Protein AF-A0A392T9Q4-F1 (afdb_monomer)

Mean predicted aligned error: 3.67 Å

InterPro domains:
  IPR003700 Ketopantoate hydroxymethyltransferase [PF02548] (1-58)
  IPR003700 Ketopantoate hydroxymethyltransferase [PTHR20881] (1-59)
  IPR015813 Pyruvate/Phosphoenolpyruvate kinase-like domain superfamily [SSF51621] (2-58)
  IPR040442 Pyruvate kinase-like domain superfamily [G3DSA:3.20.20.60] (1-59)

Foldseek 3Di:
DLVVLVCCVVPVVDQAAEFEDDDPVSVVVCVVNVVVPHHYDYDYDDDVVCCVVVVHDDD

Structure (mmCIF, N/CA/C/O backbone):
data_AF-A0A392T9Q4-F1
#
_entry.id   AF-A0A392T9Q4-F1
#
loop_
_atom_site.group_PDB
_atom_site.id
_atom_site.type_symbol
_atom_site.label_atom_id
_atom_site.label_alt_id
_atom_site.label_comp_id
_atom_site.label_asym_id
_atom_site.label_entity_id
_atom_site.label_seq_id
_atom_site.pdbx_PDB_ins_code
_atom_site.Cartn_x
_atom_site.Cartn_y
_atom_site.Cartn_z
_atom_site.occupancy
_atom_site.B_iso_or_equiv
_atom_site.auth_seq_id
_atom_site.auth_comp_id
_atom_site.auth_asym_id
_atom_site.auth_atom_id
_atom_site.pdbx_PDB_model_num
ATOM 1 N N . ALA A 1 1 ? 6.388 -1.220 4.973 1.00 93.38 1 ALA A N 1
ATOM 2 C CA . ALA A 1 1 ? 5.218 -0.960 4.098 1.00 93.38 1 ALA A CA 1
ATOM 3 C C . ALA A 1 1 ? 3.936 -0.937 4.921 1.00 93.38 1 ALA A C 1
ATOM 5 O O . ALA A 1 1 ? 3.239 0.066 4.879 1.00 93.38 1 ALA A O 1
ATOM 6 N N . VAL A 1 2 ? 3.690 -1.981 5.720 1.00 97.88 2 VAL A N 1
ATOM 7 C CA . VAL A 1 2 ? 2.579 -2.039 6.683 1.00 97.88 2 VAL A CA 1
ATOM 8 C C . VAL A 1 2 ? 2.589 -0.852 7.653 1.00 97.88 2 VAL A C 1
ATOM 10 O O . VAL A 1 2 ? 1.588 -0.154 7.727 1.00 97.88 2 VAL A O 1
ATOM 13 N N . ASP A 1 3 ? 3.720 -0.524 8.287 1.00 98.25 3 ASP A N 1
ATOM 14 C CA . ASP A 1 3 ? 3.778 0.610 9.235 1.00 98.25 3 ASP A CA 1
ATOM 15 C C . ASP A 1 3 ? 3.374 1.945 8.596 1.00 98.25 3 ASP A C 1
ATOM 17 O O . ASP A 1 3 ? 2.638 2.737 9.179 1.00 98.25 3 ASP A O 1
ATOM 21 N N . ALA A 1 4 ? 3.812 2.175 7.355 1.00 97.62 4 ALA A N 1
ATOM 22 C CA . ALA A 1 4 ? 3.438 3.362 6.596 1.00 97.62 4 ALA A CA 1
ATOM 23 C C . ALA A 1 4 ? 1.942 3.361 6.244 1.00 97.62 4 ALA A C 1
ATOM 25 O O . ALA A 1 4 ? 1.298 4.397 6.371 1.00 97.62 4 ALA A O 1
ATOM 26 N N . ALA A 1 5 ? 1.385 2.213 5.842 1.00 97.88 5 ALA A N 1
AT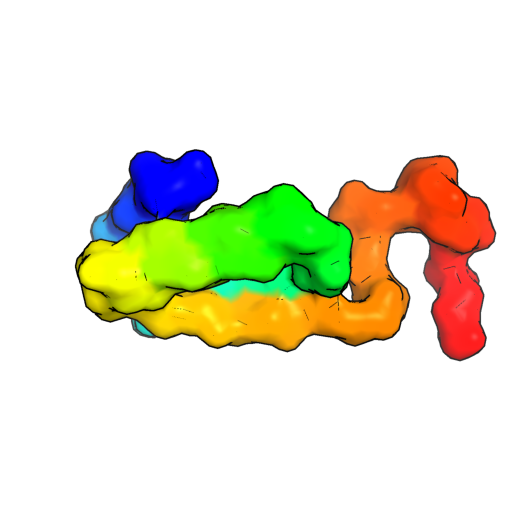OM 27 C CA . ALA A 1 5 ? -0.043 2.061 5.569 1.00 97.88 5 ALA A CA 1
ATOM 28 C C . ALA A 1 5 ? -0.889 2.341 6.822 1.00 97.8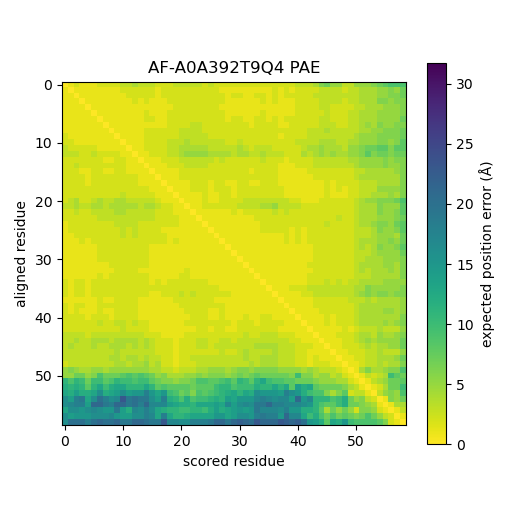8 5 ALA A C 1
ATOM 30 O O . ALA A 1 5 ? -1.842 3.111 6.755 1.00 97.88 5 ALA A O 1
ATOM 31 N N . VAL A 1 6 ? -0.490 1.791 7.974 1.00 97.56 6 VAL A N 1
ATOM 32 C CA . VAL A 1 6 ? -1.141 2.030 9.271 1.00 97.56 6 VAL A CA 1
ATOM 33 C C . VAL A 1 6 ? -1.090 3.510 9.640 1.00 97.56 6 VAL A C 1
ATOM 35 O O . VAL A 1 6 ? -2.105 4.067 10.055 1.00 97.56 6 VAL A O 1
ATOM 38 N N . ARG A 1 7 ? 0.069 4.158 9.471 1.00 97.94 7 ARG A N 1
ATOM 39 C CA . ARG A 1 7 ? 0.217 5.589 9.754 1.00 97.94 7 ARG A CA 1
ATOM 40 C C . ARG A 1 7 ? -0.691 6.435 8.863 1.00 97.94 7 ARG A C 1
ATOM 42 O O . ARG A 1 7 ? -1.425 7.270 9.372 1.00 97.94 7 ARG A O 1
ATOM 49 N N . ILE A 1 8 ? -0.674 6.189 7.550 1.00 97.44 8 ILE A N 1
ATOM 50 C CA . ILE A 1 8 ? -1.501 6.927 6.585 1.00 97.44 8 ILE A CA 1
ATOM 51 C C . ILE A 1 8 ? -2.991 6.741 6.886 1.00 97.44 8 ILE A C 1
ATOM 53 O O . ILE A 1 8 ? -3.731 7.714 6.829 1.00 97.44 8 ILE A O 1
ATOM 57 N N . LEU A 1 9 ? -3.431 5.533 7.243 1.00 96.62 9 LEU A N 1
ATOM 58 C CA . LEU A 1 9 ? -4.828 5.291 7.600 1.00 96.62 9 LEU A CA 1
ATOM 59 C C . LEU A 1 9 ? -5.229 6.067 8.868 1.00 96.62 9 LEU A C 1
ATOM 61 O O . LEU A 1 9 ? -6.241 6.760 8.879 1.00 96.62 9 LEU A O 1
ATOM 65 N N . LYS A 1 10 ? -4.412 5.980 9.927 1.00 95.81 10 LYS A N 1
ATOM 66 C CA . LYS A 1 10 ? -4.705 6.592 11.234 1.00 95.81 10 LYS A CA 1
ATOM 67 C C . LYS A 1 10 ? -4.649 8.116 11.216 1.00 95.81 10 LYS A C 1
ATOM 69 O O . LYS A 1 10 ? -5.461 8.760 11.868 1.00 95.81 10 LYS A O 1
ATOM 74 N N . GLU A 1 11 ? -3.670 8.677 10.517 1.00 97.75 11 GLU A N 1
ATOM 75 C CA . GLU A 1 11 ? -3.398 10.118 10.530 1.00 97.75 11 GLU A CA 1
ATOM 76 C C . GLU A 1 11 ? -4.000 10.834 9.318 1.00 97.75 11 GLU A C 1
ATOM 78 O O . GLU A 1 11 ? -4.267 12.030 9.376 1.00 97.75 11 GLU A O 1
ATOM 83 N N . GLY A 1 12 ? -4.205 10.119 8.210 1.00 95.50 12 GLY A N 1
ATOM 84 C CA . GLY A 1 12 ? -4.633 10.697 6.938 1.00 95.50 12 GLY A CA 1
ATOM 85 C C . GLY A 1 12 ? -6.143 10.745 6.727 1.00 95.50 12 GLY A C 1
ATOM 86 O O . GLY A 1 12 ? -6.571 11.379 5.767 1.00 95.50 12 GLY A O 1
ATOM 87 N N . GLY A 1 13 ? -6.946 10.088 7.573 1.00 94.62 13 GLY A N 1
ATOM 88 C CA . GLY A 1 13 ? -8.408 10.066 7.423 1.00 94.62 13 GLY A CA 1
ATOM 89 C C . GLY A 1 13 ? -8.870 9.467 6.090 1.00 94.62 13 GLY A C 1
ATOM 90 O O . GLY A 1 13 ? -9.835 9.946 5.502 1.00 94.62 13 GLY A O 1
ATOM 91 N N . VAL A 1 14 ? -8.138 8.469 5.586 1.00 97.25 14 VAL A N 1
ATOM 92 C CA . VAL A 1 14 ? -8.422 7.781 4.319 1.00 97.25 14 VAL A CA 1
ATOM 93 C C . VAL A 1 14 ? -8.948 6.374 4.573 1.00 97.25 14 VAL A C 1
ATOM 95 O O . VAL A 1 14 ? -8.603 5.758 5.577 1.00 97.25 14 VAL A O 1
ATOM 98 N N . ASP A 1 15 ? -9.694 5.827 3.616 1.00 97.06 15 ASP A N 1
ATOM 99 C CA . ASP A 1 15 ? -10.240 4.464 3.707 1.00 97.06 15 ASP A CA 1
ATOM 100 C C . ASP A 1 15 ? -9.346 3.399 3.046 1.00 97.06 15 ASP A C 1
ATOM 102 O O . ASP A 1 15 ? -9.538 2.197 3.238 1.00 97.06 15 ASP A O 1
ATOM 106 N N . ALA A 1 16 ? -8.371 3.819 2.232 1.00 97.69 16 ALA A N 1
ATOM 107 C CA . ALA A 1 16 ? -7.538 2.918 1.441 1.00 97.69 16 ALA A CA 1
ATOM 108 C C . ALA A 1 16 ? -6.152 3.497 1.133 1.00 97.69 16 ALA A C 1
ATOM 110 O O . ALA A 1 16 ? -5.930 4.710 1.142 1.00 97.69 16 ALA A O 1
ATOM 111 N N . ILE A 1 17 ? -5.221 2.609 0.781 1.00 97.62 17 ILE A N 1
ATOM 112 C CA . ILE A 1 17 ? -3.856 2.948 0.373 1.00 97.62 17 ILE A CA 1
ATOM 113 C C . ILE A 1 17 ? -3.667 2.672 -1.115 1.00 97.62 17 ILE A C 1
ATOM 115 O O . ILE A 1 17 ? -3.940 1.573 -1.590 1.00 97.62 17 ILE A O 1
ATOM 119 N N . LYS A 1 18 ? -3.120 3.641 -1.857 1.00 97.56 18 LYS A N 1
ATOM 120 C CA . LYS A 1 18 ? -2.709 3.440 -3.253 1.00 97.56 18 LYS A CA 1
ATOM 121 C C . LYS A 1 18 ? -1.245 3.015 -3.333 1.00 97.56 18 LYS A C 1
ATOM 123 O O . LYS A 1 18 ? -0.368 3.739 -2.862 1.00 97.56 18 LYS A O 1
ATOM 128 N N . LEU A 1 19 ? -0.967 1.885 -3.983 1.00 97.38 19 LEU A N 1
ATOM 129 C CA . LEU A 1 19 ? 0.391 1.373 -4.185 1.00 97.38 19 LEU A CA 1
ATOM 130 C C . LEU A 1 19 ? 0.693 1.223 -5.678 1.00 97.38 19 LEU A C 1
ATOM 132 O O . LEU A 1 19 ? -0.041 0.557 -6.406 1.00 97.38 19 LEU A O 1
ATOM 136 N N . GLU A 1 20 ? 1.779 1.845 -6.139 1.00 97.19 20 GLU A N 1
ATOM 137 C CA . GLU A 1 20 ? 2.187 1.758 -7.543 1.00 97.19 20 GLU A CA 1
ATOM 138 C C . GLU A 1 20 ? 3.112 0.572 -7.806 1.00 97.19 20 GLU A C 1
ATOM 140 O O . GLU A 1 20 ? 4.001 0.261 -7.004 1.00 97.19 20 GLU A O 1
ATOM 145 N N . GLY A 1 21 ? 2.953 -0.028 -8.979 1.00 94.62 21 GLY A N 1
ATOM 146 C CA . GLY A 1 21 ? 3.841 -1.050 -9.508 1.00 94.62 21 GLY A CA 1
ATOM 147 C C . GLY A 1 21 ? 3.316 -2.473 -9.344 1.00 94.62 21 GLY A C 1
ATOM 148 O O . GLY A 1 21 ? 2.478 -2.782 -8.504 1.00 94.62 21 GLY A O 1
ATOM 149 N N . ARG A 1 22 ? 3.865 -3.356 -10.181 1.00 94.75 22 ARG A N 1
ATOM 150 C CA . ARG A 1 22 ? 3.496 -4.778 -10.288 1.00 94.75 22 ARG A CA 1
ATOM 151 C C . ARG A 1 22 ? 4.667 -5.734 -10.043 1.00 94.75 22 ARG A C 1
ATOM 153 O O . ARG A 1 22 ? 4.604 -6.894 -10.437 1.00 94.75 22 ARG A O 1
ATOM 160 N N . SER A 1 23 ? 5.781 -5.246 -9.490 1.00 95.19 23 SER A N 1
ATOM 161 C CA . SER A 1 23 ? 6.927 -6.113 -9.198 1.00 95.19 23 SER A CA 1
ATOM 162 C C . SER A 1 23 ? 6.551 -7.148 -8.129 1.00 95.19 23 SER A C 1
ATOM 164 O O . SER A 1 23 ? 5.683 -6.867 -7.296 1.00 95.19 23 SER A O 1
ATOM 166 N N . PRO A 1 24 ? 7.233 -8.307 -8.074 1.00 97.38 24 PRO A N 1
ATOM 167 C CA . PRO A 1 24 ? 7.002 -9.291 -7.018 1.00 97.38 24 PRO A CA 1
ATOM 168 C C . PRO A 1 24 ? 7.066 -8.679 -5.610 1.00 97.38 24 PRO A C 1
ATOM 170 O O . PRO A 1 24 ? 6.207 -8.952 -4.778 1.00 97.38 24 PRO A O 1
ATOM 173 N N . SER A 1 25 ? 8.008 -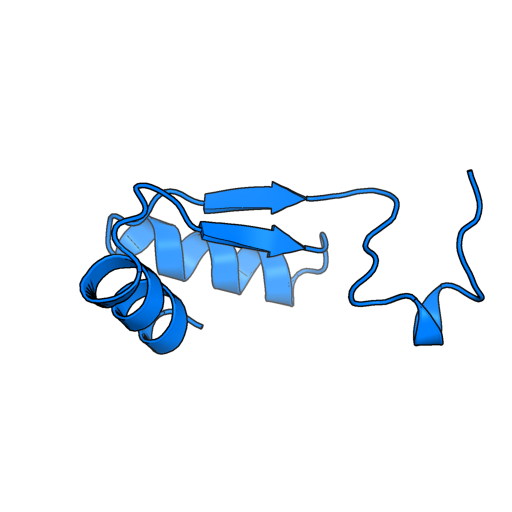7.759 -5.369 1.00 96.62 25 SER A N 1
ATOM 174 C CA . SER A 1 25 ? 8.119 -7.035 -4.095 1.00 96.62 25 SER A CA 1
ATOM 175 C C . SER A 1 25 ? 6.911 -6.141 -3.785 1.00 96.62 25 SER A C 1
ATOM 177 O O . SER A 1 25 ? 6.489 -6.069 -2.632 1.00 96.62 25 SER A O 1
ATOM 179 N N . ARG A 1 26 ? 6.317 -5.483 -4.792 1.00 96.50 26 ARG A N 1
ATOM 180 C CA . ARG A 1 26 ? 5.102 -4.665 -4.622 1.00 96.50 26 ARG A CA 1
ATOM 181 C C . ARG A 1 26 ? 3.882 -5.533 -4.328 1.00 96.50 26 ARG A C 1
ATOM 183 O O . ARG A 1 26 ? 3.083 -5.167 -3.474 1.00 96.50 26 ARG A O 1
ATOM 190 N N . ILE A 1 27 ? 3.784 -6.705 -4.956 1.00 97.69 27 ILE A N 1
ATOM 191 C CA . ILE A 1 27 ? 2.715 -7.678 -4.689 1.00 97.69 27 ILE A CA 1
ATOM 192 C C . ILE A 1 27 ? 2.823 -8.223 -3.258 1.00 97.69 27 ILE A C 1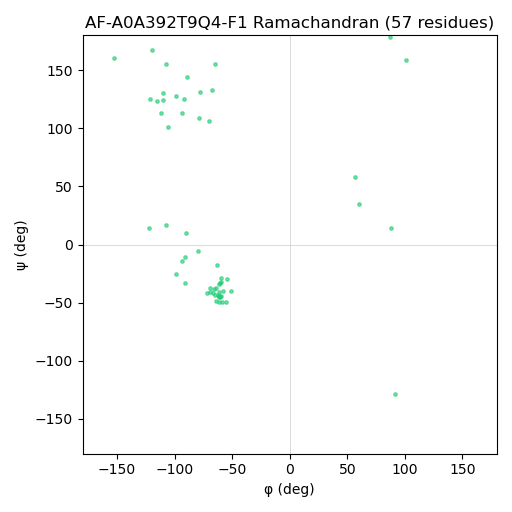
ATOM 194 O O . ILE A 1 27 ? 1.816 -8.288 -2.560 1.00 97.69 27 ILE A O 1
ATOM 198 N N . VAL A 1 28 ? 4.031 -8.565 -2.794 1.00 98.44 28 VAL A N 1
ATOM 199 C CA . VAL A 1 28 ? 4.262 -8.995 -1.400 1.00 98.44 28 VAL A CA 1
ATOM 200 C C . VAL A 1 28 ? 3.862 -7.895 -0.415 1.00 98.44 28 VAL A C 1
ATOM 202 O O . VAL A 1 28 ? 3.161 -8.168 0.555 1.00 98.44 28 VAL A O 1
ATOM 205 N N . ALA A 1 29 ? 4.235 -6.641 -0.688 1.00 98.06 29 ALA A N 1
ATOM 206 C CA . ALA A 1 29 ? 3.841 -5.513 0.150 1.00 98.06 29 ALA A CA 1
ATOM 207 C C . ALA A 1 29 ? 2.316 -5.311 0.184 1.00 98.06 29 ALA A C 1
ATOM 209 O O . ALA A 1 29 ? 1.761 -5.102 1.259 1.00 98.06 29 ALA A O 1
ATOM 210 N N . ALA A 1 30 ? 1.641 -5.397 -0.968 1.00 98.31 30 ALA A N 1
ATOM 211 C CA . ALA A 1 30 ? 0.187 -5.281 -1.051 1.00 98.31 30 ALA A CA 1
ATOM 212 C C . ALA A 1 30 ? -0.516 -6.384 -0.245 1.00 98.31 30 ALA A C 1
ATOM 214 O O . ALA A 1 30 ? -1.423 -6.079 0.523 1.00 98.31 30 ALA A O 1
ATOM 215 N N . LYS A 1 31 ? -0.055 -7.638 -0.354 1.00 98.44 31 LYS A N 1
ATOM 216 C CA . LYS A 1 31 ? -0.589 -8.761 0.434 1.00 98.44 31 LYS A CA 1
ATOM 217 C C . LYS A 1 31 ? -0.453 -8.522 1.937 1.00 98.44 31 LYS A C 1
ATOM 219 O O . LYS A 1 31 ? -1.449 -8.608 2.639 1.00 98.44 31 LYS A O 1
ATOM 224 N N . ALA A 1 32 ? 0.732 -8.128 2.403 1.00 98.62 32 ALA A N 1
ATOM 225 C CA . ALA A 1 32 ? 0.967 -7.861 3.823 1.00 98.62 32 ALA A CA 1
ATOM 226 C C . ALA A 1 32 ? 0.092 -6.716 4.375 1.00 98.62 32 ALA A C 1
ATOM 228 O O . ALA A 1 32 ? -0.319 -6.748 5.530 1.00 98.62 32 ALA A O 1
ATOM 229 N N . ILE A 1 33 ? -0.205 -5.695 3.561 1.00 98.56 33 ILE A N 1
ATOM 230 C CA . ILE A 1 33 ? -1.102 -4.594 3.951 1.00 98.56 33 ILE A CA 1
ATOM 231 C C . ILE A 1 33 ? -2.563 -5.071 4.019 1.00 98.56 33 ILE A C 1
ATOM 233 O O . ILE A 1 33 ? -3.273 -4.733 4.964 1.00 98.56 33 ILE A O 1
ATOM 237 N N . VAL A 1 34 ? -3.001 -5.887 3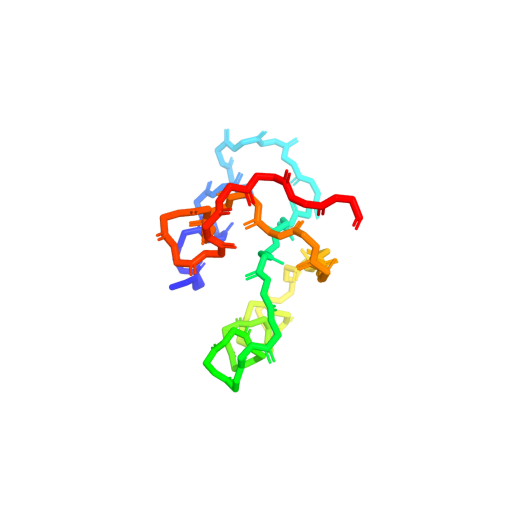.057 1.00 98.38 34 VAL A N 1
ATOM 238 C CA . VAL A 1 34 ? -4.355 -6.464 3.055 1.00 98.38 34 VAL A CA 1
ATOM 239 C C . VAL A 1 34 ? -4.555 -7.433 4.225 1.00 98.38 34 VAL A C 1
ATOM 241 O O . VAL A 1 34 ? -5.616 -7.418 4.842 1.00 98.38 34 VAL A O 1
ATOM 244 N N . GLU A 1 35 ? -3.542 -8.227 4.583 1.00 98.50 35 GLU A N 1
ATOM 245 C CA . GLU A 1 35 ? -3.595 -9.168 5.715 1.00 98.50 35 GLU A CA 1
ATOM 246 C C . GLU A 1 35 ? -3.859 -8.482 7.063 1.00 98.50 35 GLU A C 1
ATOM 248 O O . GLU A 1 35 ? -4.489 -9.078 7.933 1.00 98.50 35 GLU A O 1
ATOM 253 N N . VAL A 1 36 ? -3.446 -7.221 7.232 1.00 97.56 36 VAL A N 1
ATOM 254 C CA . VAL A 1 36 ? -3.742 -6.431 8.442 1.00 97.56 36 VAL A CA 1
ATOM 255 C C . VAL A 1 36 ? -5.046 -5.628 8.345 1.00 97.56 36 VAL A C 1
ATOM 257 O O . VAL A 1 36 ? -5.316 -4.783 9.197 1.00 97.56 36 VAL A O 1
ATOM 260 N N . GLY A 1 37 ? -5.859 -5.878 7.314 1.00 97.19 37 GLY A N 1
ATOM 261 C CA . GLY A 1 37 ? -7.195 -5.300 7.157 1.00 97.19 37 GLY A CA 1
ATOM 262 C C . GLY A 1 37 ? -7.247 -3.945 6.449 1.00 97.19 37 GLY A C 1
ATOM 263 O O . GLY A 1 37 ? -8.276 -3.278 6.509 1.00 97.19 37 GLY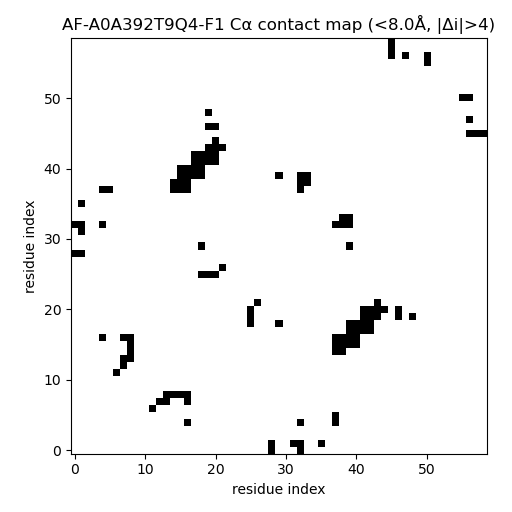 A O 1
ATOM 264 N N . ILE A 1 38 ? -6.172 -3.518 5.778 1.00 98.31 38 ILE A N 1
ATOM 265 C CA . ILE A 1 38 ? -6.136 -2.237 5.058 1.00 98.31 38 ILE A CA 1
ATOM 266 C C . ILE A 1 38 ? -6.393 -2.467 3.565 1.00 98.31 38 ILE A C 1
ATOM 268 O O . ILE A 1 38 ? -5.705 -3.254 2.912 1.00 98.31 38 ILE A O 1
ATOM 272 N N . VAL A 1 39 ? -7.355 -1.735 2.996 1.00 98.38 39 VAL A N 1
ATOM 273 C CA . VAL A 1 39 ? -7.673 -1.802 1.563 1.00 98.38 39 VAL A CA 1
ATOM 274 C C . VAL A 1 39 ? -6.520 -1.234 0.733 1.00 98.38 39 VAL A C 1
ATOM 276 O O . VAL A 1 39 ? -6.020 -0.140 1.003 1.00 98.38 39 VAL A O 1
ATOM 279 N N . VAL A 1 40 ? -6.122 -1.961 -0.317 1.00 98.38 40 VAL A N 1
ATOM 280 C CA . VAL A 1 40 ? -5.079 -1.535 -1.260 1.00 98.38 40 VAL A CA 1
ATOM 281 C C . VAL A 1 40 ? -5.665 -1.328 -2.652 1.00 98.38 40 VAL A C 1
ATOM 283 O O . VAL A 1 40 ? -6.199 -2.254 -3.258 1.00 98.38 40 VAL A O 1
ATOM 286 N N . ILE A 1 41 ? -5.486 -0.124 -3.192 1.00 98.12 41 ILE A N 1
ATOM 287 C CA . ILE A 1 41 ? -5.734 0.206 -4.596 1.00 98.12 41 ILE A CA 1
ATOM 288 C C . ILE A 1 41 ? -4.413 0.053 -5.356 1.00 98.12 41 ILE A C 1
ATOM 290 O O . ILE A 1 41 ? -3.456 0.800 -5.136 1.00 98.12 41 ILE A O 1
ATOM 294 N N . GLY A 1 42 ? -4.346 -0.921 -6.260 1.00 97.06 42 GLY A N 1
ATOM 295 C CA . GLY A 1 42 ? -3.183 -1.112 -7.124 1.00 97.06 42 GLY A CA 1
ATOM 296 C C . GLY A 1 42 ? -3.164 -0.111 -8.279 1.00 97.06 42 GLY A C 1
ATOM 297 O O . GLY A 1 42 ? -4.157 0.035 -8.986 1.00 97.06 42 GLY A O 1
ATOM 298 N N . HIS A 1 43 ? -2.024 0.544 -8.509 1.00 97.38 43 HIS A N 1
ATOM 299 C CA . HIS A 1 43 ? -1.787 1.361 -9.701 1.00 97.38 43 HIS A CA 1
ATOM 300 C C . HIS A 1 43 ? -0.729 0.695 -10.591 1.00 97.38 43 HIS A C 1
ATOM 302 O O . HIS A 1 43 ? 0.439 0.583 -10.210 1.00 97.38 43 HIS A O 1
ATOM 308 N N . VAL A 1 44 ? -1.138 0.247 -11.778 1.00 92.69 44 VAL A N 1
ATOM 309 C CA . VAL A 1 44 ? -0.274 -0.396 -12.782 1.00 92.69 44 VAL A CA 1
ATOM 310 C C . VAL A 1 44 ? -0.275 0.396 -14.090 1.00 92.69 44 VAL A C 1
ATOM 312 O O . VAL A 1 44 ? -1.115 1.266 -14.285 1.00 92.69 44 VAL A O 1
ATOM 315 N N . GLY A 1 45 ? 0.659 0.083 -14.993 1.00 90.50 45 GLY A N 1
ATOM 316 C CA . GLY A 1 45 ? 0.869 0.837 -16.231 1.00 90.50 45 GLY A CA 1
ATOM 317 C C . GLY A 1 45 ? 1.900 1.940 -16.020 1.00 90.50 45 GLY A C 1
ATOM 318 O O . GLY A 1 45 ? 2.991 1.666 -15.513 1.00 90.50 45 GLY A O 1
ATOM 319 N N . LEU A 1 46 ? 1.558 3.171 -16.397 1.00 90.88 46 LEU A N 1
ATOM 320 C CA . LEU A 1 46 ? 2.390 4.337 -16.128 1.00 90.88 46 LEU A CA 1
ATOM 321 C C . LEU A 1 46 ? 2.373 4.643 -14.627 1.00 90.88 46 LEU A C 1
ATOM 323 O O . LEU A 1 46 ? 1.388 5.142 -14.096 1.00 90.88 46 LEU A O 1
ATOM 327 N N . THR A 1 47 ? 3.474 4.350 -13.940 1.00 91.88 47 THR A N 1
ATOM 328 C CA . THR A 1 47 ? 3.636 4.619 -12.505 1.00 91.88 47 THR A CA 1
ATOM 329 C C . THR A 1 47 ? 4.564 5.820 -12.305 1.00 91.88 47 THR A C 1
ATOM 331 O O . THR A 1 47 ? 5.784 5.643 -12.413 1.00 91.88 47 THR A O 1
ATOM 334 N N . PRO A 1 48 ? 4.044 7.035 -12.030 1.00 91.44 48 PRO A N 1
ATOM 335 C CA . PRO A 1 48 ? 4.860 8.243 -11.889 1.00 91.44 48 PRO A CA 1
ATOM 336 C C . PRO A 1 48 ? 5.991 8.113 -10.862 1.00 91.44 48 PRO A C 1
ATOM 338 O O . PRO A 1 48 ? 7.057 8.699 -11.046 1.00 91.44 48 PRO A O 1
ATOM 341 N N . GLN A 1 49 ? 5.822 7.286 -9.822 1.00 91.50 49 GLN A N 1
ATOM 342 C CA . GLN A 1 49 ? 6.875 7.026 -8.829 1.00 91.50 49 GLN A CA 1
ATOM 343 C C . GLN A 1 49 ? 8.132 6.360 -9.416 1.00 91.50 49 GLN A C 1
ATOM 345 O O . GLN A 1 49 ? 9.187 6.386 -8.787 1.00 91.50 49 GLN A O 1
ATOM 350 N N . ALA A 1 50 ? 8.037 5.764 -10.607 1.00 86.69 50 ALA A N 1
ATOM 351 C CA . ALA A 1 50 ? 9.145 5.123 -11.311 1.00 86.69 50 ALA A CA 1
ATOM 352 C C . ALA A 1 50 ? 9.630 5.932 -12.528 1.00 86.69 50 ALA A C 1
ATOM 354 O O . ALA A 1 50 ? 10.331 5.386 -13.377 1.00 86.69 50 ALA A O 1
ATOM 355 N N . ILE A 1 51 ? 9.287 7.221 -12.641 1.00 83.19 51 ILE A N 1
ATOM 356 C CA . ILE A 1 51 ? 9.564 8.012 -13.852 1.00 83.19 51 ILE A CA 1
ATOM 357 C C . ILE A 1 51 ? 11.051 8.127 -14.217 1.00 83.19 51 ILE A C 1
ATOM 359 O O . ILE A 1 51 ? 11.394 8.121 -15.398 1.00 83.19 51 ILE A O 1
ATOM 363 N N . SER A 1 52 ? 11.931 8.150 -13.211 1.00 78.44 52 SER A N 1
ATOM 364 C CA . SER A 1 52 ? 13.390 8.110 -13.393 1.00 78.44 52 SER A CA 1
ATOM 36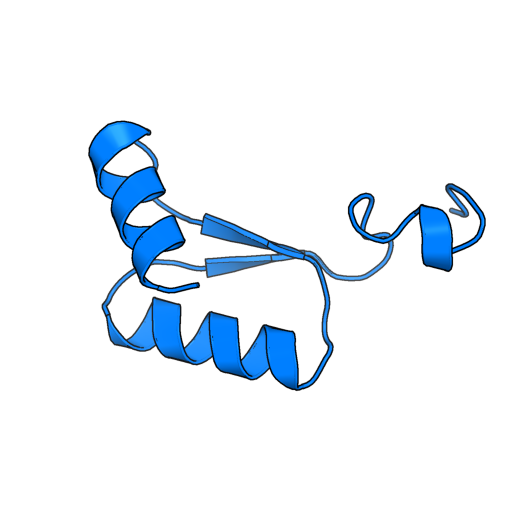5 C C . S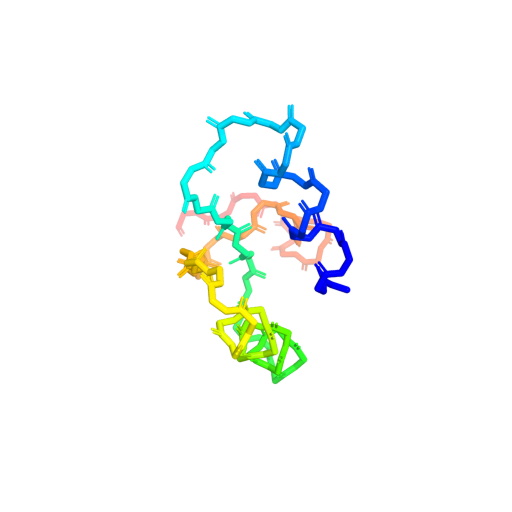ER A 1 52 ? 13.845 6.840 -14.133 1.00 78.44 52 SER A C 1
ATOM 367 O O . SER A 1 52 ? 14.774 6.877 -14.932 1.00 78.44 52 SER A O 1
ATOM 369 N N . VAL A 1 53 ? 13.133 5.725 -13.934 1.00 76.62 53 VAL A N 1
ATOM 370 C CA . VAL A 1 53 ? 13.408 4.427 -14.573 1.00 76.62 53 VAL A CA 1
ATOM 371 C C . VAL A 1 53 ? 12.645 4.270 -15.896 1.00 76.62 53 VAL A C 1
ATOM 373 O O . VAL A 1 53 ? 13.147 3.646 -16.825 1.00 76.62 53 VAL A O 1
ATOM 376 N N . LEU A 1 54 ? 11.440 4.840 -16.008 1.00 70.00 54 LEU A N 1
ATOM 377 C CA . LEU A 1 54 ? 10.559 4.705 -17.181 1.00 70.00 54 LEU A CA 1
ATOM 378 C C . LEU A 1 54 ? 10.935 5.619 -18.365 1.00 70.00 54 LEU A C 1
ATOM 380 O O . LEU A 1 54 ? 10.368 5.472 -19.448 1.00 70.00 54 LEU A O 1
ATOM 384 N N . VAL A 1 55 ? 11.927 6.504 -18.196 1.00 73.31 55 VAL A N 1
ATOM 385 C CA . VAL A 1 55 ? 12.373 7.488 -19.202 1.00 73.31 55 VAL A CA 1
ATOM 386 C C . VAL A 1 55 ? 11.208 8.387 -19.645 1.00 73.31 55 VAL A C 1
ATOM 388 O O . VAL A 1 55 ? 10.851 8.466 -20.822 1.00 73.31 55 VAL A O 1
ATOM 391 N N . GLY A 1 56 ? 10.616 9.074 -18.663 1.00 71.44 56 GLY A N 1
ATOM 392 C CA . GLY A 1 56 ? 9.564 10.073 -18.870 1.00 71.44 56 GLY A CA 1
ATOM 393 C C . GLY A 1 56 ? 8.140 9.511 -18.918 1.00 71.44 56 GLY A C 1
ATOM 394 O O . GLY A 1 56 ? 7.906 8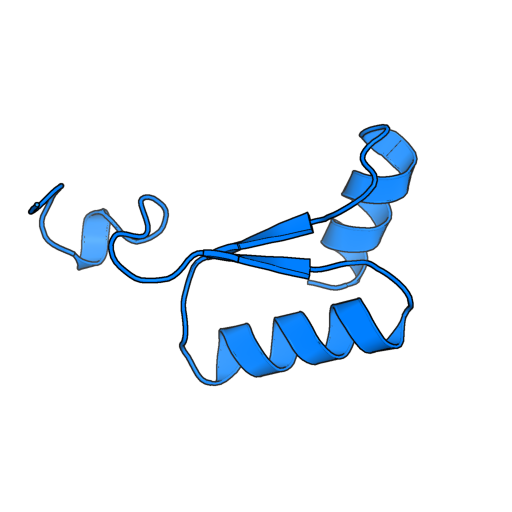.311 -18.783 1.00 71.44 56 GLY A O 1
ATOM 395 N N . PHE A 1 57 ? 7.169 10.411 -19.083 1.00 75.88 57 PHE A N 1
ATOM 396 C CA . PHE A 1 57 ? 5.775 10.047 -19.318 1.00 75.88 57 PHE A CA 1
ATOM 397 C C . PHE A 1 57 ? 5.617 9.645 -20.786 1.00 75.88 57 PHE A C 1
ATOM 399 O O . PHE A 1 57 ? 5.702 10.492 -21.673 1.00 75.88 57 PHE A O 1
ATOM 406 N N . ARG A 1 58 ? 5.413 8.352 -21.041 1.00 67.56 58 ARG A N 1
ATOM 407 C CA . ARG A 1 58 ? 5.038 7.839 -22.361 1.00 67.56 58 ARG A CA 1
ATOM 408 C C . ARG A 1 58 ? 3.584 7.356 -22.292 1.00 67.56 58 ARG A C 1
ATOM 410 O O . ARG A 1 58 ? 3.298 6.591 -21.367 1.00 67.56 58 ARG A O 1
ATOM 417 N N . PRO A 1 59 ? 2.693 7.858 -23.165 1.00 58.84 59 PRO A N 1
ATOM 418 C CA . PRO A 1 59 ? 1.299 7.426 -23.213 1.00 58.84 59 PRO A CA 1
ATOM 419 C C . PRO A 1 59 ? 1.160 5.961 -23.638 1.00 58.84 59 PRO A C 1
ATOM 421 O O . PRO A 1 59 ? 2.065 5.454 -24.342 1.00 58.84 59 PRO A O 1
#

Radius of gyration: 12.59 Å; Cα contacts (8 Å, |Δi|>4): 64; chains: 1; bounding box: 24×20×34 Å

Organism: NCBI:txid97028

Secondary structure (DSSP, 8-state):
-HHHHHHHHHHH--SEEEEE--SHHHHHHHHHHHHTT-EEEEE-SS-GGGHHHHTS---

Solvent-accessible surface area (backbone atoms only — not comparable to full-atom values): 3721 Å² total; per-residue (Å²): 104,50,68,58,51,53,48,45,40,74,76,61,80,46,87,61,45,80,45,67,52,80,50,73,70,43,51,54,48,51,48,57,31,43,74,75,72,44,48,72,46,80,39,68,84,88,41,75,94,44,31,90,79,62,74,51,95,70,135

Sequence (59 aa):
AVDAAVRILKEGGVDAIKLEGRSPSRIVAAKAIVEVGIVVIGHVGLTPQAISVLVGFRP

Nearest PDB structures (foldseek):
  7ke2-assembly1_B  TM=6.612E-01  e=1.812E+00  Staphylococcus aureus
  2dld-assembly1_B  TM=5.130E-01  e=1.368E+00  Lactobacillus helveticus
  3ffr-assembly1_A-2  TM=6.263E-01  e=5.974E+00  Cytophaga hutchinsonii ATCC 33406

pLDDT: mean 92.77, std 9.17, range [58.84, 98.62]